Protein AF-A0ABD0RR74-F1 (afdb_monomer_lite)

InterPro domains:
  IPR013106 Immunoglobulin V-set domain [PF07686] (3-58)
  IPR013783 Immunoglobulin-like fold [G3DSA:2.60.40.10] (1-64)
  IPR036179 Immunoglobulin-like domain superfamily [SSF48726] (2-55)
  IPR051287 T cell receptor variable region [PTHR19367] (2-62)

Structure (mmCIF, N/CA/C/O backbone):
data_AF-A0ABD0RR74-F1
#
_entry.id   AF-A0ABD0RR74-F1
#
loop_
_atom_site.group_PDB
_atom_site.id
_atom_site.type_symbol
_atom_site.label_atom_id
_atom_site.label_alt_id
_atom_site.label_comp_id
_atom_site.label_asym_id
_atom_site.label_entity_id
_atom_site.label_seq_id
_atom_site.pdbx_PDB_ins_code
_atom_site.Cartn_x
_atom_site.Cartn_y
_atom_site.Cartn_z
_atom_site.occupancy
_atom_site.B_iso_or_equiv
_atom_site.auth_seq_id
_atom_site.auth_comp_id
_atom_site.auth_asym_id
_atom_site.auth_atom_id
_atom_site.pdbx_PDB_model_num
ATOM 1 N N . SER A 1 1 ? -18.204 -8.358 -0.999 1.00 81.00 1 SER A N 1
ATOM 2 C CA . SER A 1 1 ? -17.436 -7.138 -0.678 1.00 81.00 1 SER A CA 1
ATOM 3 C C . SER A 1 1 ? -16.624 -6.747 -1.900 1.00 81.00 1 SER A C 1
ATOM 5 O O . SER A 1 1 ? -16.047 -7.638 -2.511 1.00 81.00 1 SER A O 1
ATOM 7 N N . THR A 1 2 ? -16.627 -5.477 -2.303 1.00 89.00 2 THR A N 1
ATOM 8 C CA . THR A 1 2 ? -15.887 -4.983 -3.479 1.00 89.00 2 THR A CA 1
ATOM 9 C C . THR A 1 2 ? -14.580 -4.319 -3.037 1.00 89.00 2 THR A C 1
ATOM 11 O O . THR A 1 2 ? -14.633 -3.482 -2.130 1.00 89.00 2 THR A O 1
ATOM 14 N N . PRO A 1 3 ? -13.425 -4.636 -3.654 1.00 92.56 3 PRO A N 1
ATOM 15 C CA . PRO A 1 3 ? -12.169 -3.952 -3.359 1.00 92.56 3 PRO A CA 1
ATOM 16 C C . PRO A 1 3 ? -12.307 -2.434 -3.508 1.00 92.56 3 PRO A C 1
ATOM 18 O O . PRO A 1 3 ? -12.944 -1.951 -4.445 1.00 92.56 3 PRO A O 1
ATOM 21 N N . LYS A 1 4 ? -11.702 -1.683 -2.586 1.00 93.19 4 LYS A N 1
ATOM 22 C CA . LYS A 1 4 ? -11.631 -0.220 -2.650 1.00 93.19 4 LYS A CA 1
ATOM 23 C C . LYS A 1 4 ? -10.205 0.196 -2.973 1.00 93.19 4 LYS A C 1
ATOM 25 O O . LYS A 1 4 ? -9.261 -0.319 -2.380 1.00 93.19 4 LYS A O 1
ATOM 30 N N . PHE A 1 5 ? -10.061 1.123 -3.914 1.00 93.12 5 PHE A N 1
ATOM 31 C CA . PHE A 1 5 ? -8.767 1.710 -4.234 1.00 93.12 5 PHE A CA 1
ATOM 32 C C . PHE A 1 5 ? -8.272 2.562 -3.054 1.00 93.12 5 PHE A C 1
ATOM 34 O O . PHE A 1 5 ? -9.039 3.362 -2.520 1.00 93.12 5 PHE A O 1
ATOM 41 N N . ILE A 1 6 ? -7.008 2.378 -2.657 1.00 93.94 6 ILE A N 1
ATOM 42 C CA . ILE A 1 6 ? -6.391 3.092 -1.525 1.00 93.94 6 ILE A CA 1
ATOM 43 C C . ILE A 1 6 ? -5.327 4.069 -2.025 1.00 93.94 6 ILE A C 1
ATOM 45 O O . ILE A 1 6 ? -5.388 5.256 -1.719 1.00 93.94 6 ILE A O 1
ATOM 49 N N . LEU A 1 7 ? -4.337 3.571 -2.770 1.00 95.88 7 LEU A N 1
ATOM 50 C CA . LEU A 1 7 ? -3.220 4.367 -3.273 1.00 95.88 7 LEU A CA 1
ATOM 51 C C . LEU A 1 7 ? -2.517 3.680 -4.445 1.00 95.88 7 LEU A C 1
ATOM 53 O O . LEU A 1 7 ? -2.712 2.489 -4.692 1.00 95.88 7 LEU A O 1
ATOM 57 N N . TYR A 1 8 ? -1.671 4.438 -5.138 1.00 94.44 8 TYR A N 1
ATOM 58 C CA . TYR A 1 8 ? -0.701 3.909 -6.095 1.00 94.44 8 TYR A CA 1
ATOM 59 C C . TYR A 1 8 ? 0.666 4.564 -5.885 1.00 94.44 8 TYR A C 1
ATOM 61 O O . TYR A 1 8 ? 0.768 5.656 -5.319 1.00 94.44 8 TYR A O 1
ATOM 69 N N . ILE A 1 9 ? 1.704 3.908 -6.400 1.00 94.00 9 ILE A N 1
ATOM 70 C CA . ILE A 1 9 ? 3.047 4.461 -6.563 1.00 94.00 9 ILE A CA 1
ATOM 71 C C . ILE A 1 9 ? 3.596 4.045 -7.931 1.00 94.00 9 ILE A C 1
ATOM 73 O O . ILE A 1 9 ? 3.422 2.904 -8.359 1.00 94.00 9 ILE A O 1
ATOM 77 N N . TYR A 1 10 ? 4.241 4.975 -8.626 1.00 92.06 10 TYR A N 1
ATOM 78 C CA . TYR A 1 10 ? 4.999 4.705 -9.842 1.00 92.06 10 TYR A CA 1
ATOM 79 C C . TYR A 1 10 ? 6.473 4.465 -9.527 1.00 92.06 10 TYR A C 1
ATOM 81 O O . TYR A 1 10 ? 6.997 4.926 -8.516 1.00 92.06 10 TYR A O 1
ATOM 89 N N . GLU A 1 11 ? 7.188 3.840 -10.461 1.00 90.00 11 GLU A N 1
ATOM 90 C CA . GLU A 1 11 ? 8.644 3.689 -10.367 1.00 90.00 11 GLU A CA 1
ATOM 91 C C . GLU A 1 11 ? 9.389 5.034 -10.287 1.00 90.00 11 GLU A C 1
ATOM 93 O O . GLU A 1 11 ? 10.470 5.119 -9.704 1.00 90.00 11 GLU A O 1
ATOM 98 N N . SER A 1 12 ? 8.799 6.121 -10.791 1.00 90.12 12 SER A N 1
ATOM 99 C CA . SER A 1 12 ? 9.332 7.477 -10.613 1.00 90.12 12 SER A CA 1
ATOM 100 C C . SER A 1 12 ? 9.303 7.961 -9.157 1.00 90.12 12 SER A C 1
ATOM 102 O O . SER A 1 12 ? 10.045 8.877 -8.820 1.00 90.12 12 SER A O 1
ATOM 104 N N . GLY A 1 13 ? 8.498 7.340 -8.290 1.00 89.06 13 GLY A N 1
ATOM 105 C CA . GLY A 1 13 ? 8.192 7.810 -6.937 1.00 89.06 13 GLY A CA 1
ATOM 106 C C . GLY A 1 13 ? 6.939 8.688 -6.862 1.00 89.06 13 GLY A C 1
ATOM 107 O O . GLY A 1 13 ? 6.521 9.046 -5.764 1.00 89.06 13 GLY A O 1
ATOM 108 N N . LEU A 1 14 ? 6.310 9.006 -8.004 1.00 91.81 14 LEU A N 1
ATOM 109 C CA . LEU A 1 14 ? 5.017 9.692 -8.029 1.00 91.81 14 LEU A CA 1
ATOM 110 C C . LEU A 1 14 ? 3.949 8.787 -7.401 1.00 91.81 14 LEU A C 1
ATOM 112 O O . LEU A 1 14 ? 3.809 7.626 -7.788 1.00 91.81 14 LEU A O 1
ATOM 116 N N . MET A 1 15 ? 3.187 9.323 -6.456 1.00 92.62 15 MET A N 1
ATOM 117 C CA . MET A 1 15 ? 2.156 8.601 -5.713 1.00 92.62 15 MET A CA 1
ATOM 118 C C . MET A 1 15 ? 0.824 9.346 -5.769 1.00 92.62 15 MET A C 1
ATOM 120 O O . MET A 1 15 ? 0.774 10.509 -6.151 1.00 92.62 15 MET A O 1
ATOM 124 N N . SER A 1 16 ? -0.261 8.670 -5.400 1.00 93.00 16 SER A N 1
ATOM 125 C CA . SER A 1 16 ? -1.586 9.291 -5.327 1.00 93.00 16 SER A CA 1
ATOM 126 C C . SER A 1 16 ? -1.647 10.386 -4.256 1.00 93.00 16 SER A C 1
ATOM 128 O O . SER A 1 16 ? -1.327 10.112 -3.097 1.00 93.00 16 SER A O 1
ATOM 130 N N . ASP A 1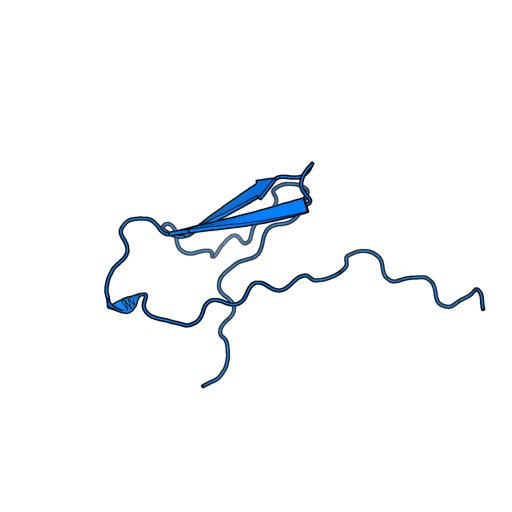 17 ? -2.160 11.565 -4.614 1.00 90.00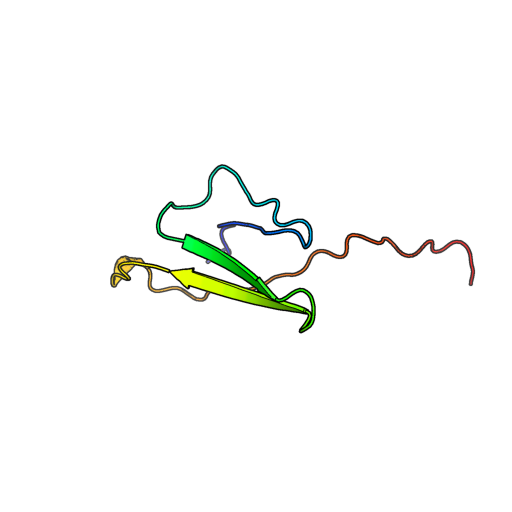 17 ASP A N 1
ATOM 131 C CA . ASP A 1 17 ? -2.270 12.717 -3.703 1.00 90.00 17 ASP A CA 1
ATOM 132 C C . ASP A 1 17 ? -3.193 12.445 -2.504 1.00 90.00 17 ASP A C 1
ATOM 134 O O . ASP A 1 17 ? -2.871 12.773 -1.367 1.00 90.00 17 ASP A O 1
ATOM 138 N N . ASN A 1 18 ? -4.319 11.764 -2.735 1.00 89.00 18 ASN A N 1
ATOM 139 C CA . ASN A 1 18 ? -5.353 11.515 -1.721 1.00 89.00 18 ASN A CA 1
ATOM 140 C C . ASN A 1 18 ? -5.116 10.242 -0.885 1.00 89.00 18 ASN A C 1
ATOM 142 O O . ASN A 1 18 ? -6.073 9.617 -0.422 1.00 89.00 18 ASN A O 1
ATOM 146 N N . LYS A 1 19 ? -3.862 9.805 -0.713 1.00 93.25 19 LYS A N 1
ATOM 147 C CA . LYS A 1 19 ? -3.569 8.619 0.105 1.00 93.25 19 LYS A CA 1
ATOM 148 C C . LYS A 1 19 ? -3.761 8.922 1.599 1.00 93.25 19 LYS A C 1
ATOM 150 O O . LYS A 1 19 ? -3.433 10.025 2.041 1.00 93.25 19 LYS A O 1
ATOM 155 N N . PRO A 1 20 ? -4.191 7.948 2.420 1.00 93.25 20 PRO A N 1
ATOM 156 C CA . PRO A 1 20 ? -4.204 8.124 3.868 1.00 93.25 20 PRO A CA 1
ATOM 157 C C . PRO A 1 20 ? -2.803 8.479 4.393 1.00 93.25 20 PRO A C 1
ATOM 159 O O . PRO A 1 20 ? -1.817 7.850 4.011 1.00 93.25 20 PRO A O 1
ATOM 162 N N . GLN A 1 21 ? -2.697 9.456 5.299 1.00 93.25 21 GLN A N 1
ATOM 163 C CA . GLN A 1 21 ? -1.400 9.924 5.817 1.00 93.25 21 GLN A CA 1
ATOM 164 C C . GLN A 1 21 ? -0.592 8.805 6.494 1.00 93.25 21 GLN A C 1
ATOM 166 O O . GLN A 1 21 ? 0.631 8.768 6.387 1.00 93.25 21 GLN A O 1
ATOM 171 N N . ARG A 1 22 ? -1.290 7.865 7.143 1.00 95.69 22 ARG A N 1
ATOM 172 C CA . ARG A 1 22 ? -0.714 6.693 7.818 1.00 95.69 22 ARG A CA 1
ATOM 173 C C . ARG A 1 22 ? -0.194 5.616 6.857 1.00 95.69 22 ARG A C 1
ATOM 175 O O . ARG A 1 22 ? 0.503 4.709 7.292 1.00 95.69 22 ARG A O 1
ATOM 182 N N . PHE A 1 23 ? -0.539 5.693 5.571 1.00 95.50 23 PHE A N 1
ATOM 183 C CA . PHE A 1 23 ? -0.173 4.709 4.557 1.00 95.50 23 PHE A CA 1
ATOM 184 C C . PHE A 1 23 ? 0.978 5.251 3.710 1.00 95.50 23 PHE A C 1
ATOM 186 O O . PHE A 1 23 ? 0.854 6.273 3.025 1.00 95.50 23 PHE A O 1
ATOM 193 N N . THR A 1 24 ? 2.104 4.551 3.732 1.00 95.19 24 THR A N 1
ATOM 194 C CA . THR A 1 24 ? 3.334 4.951 3.051 1.00 95.19 24 THR A CA 1
ATOM 195 C C . THR A 1 24 ? 3.775 3.844 2.096 1.00 95.19 24 THR A C 1
ATOM 197 O O . THR A 1 24 ? 4.306 2.829 2.545 1.00 95.19 24 THR A O 1
ATOM 200 N N . PRO A 1 25 ? 3.567 4.009 0.776 1.00 95.00 25 PRO A N 1
ATOM 201 C CA . PRO A 1 25 ? 4.138 3.100 -0.205 1.00 95.00 25 PRO A CA 1
ATOM 202 C C . PRO A 1 25 ? 5.642 3.359 -0.347 1.00 95.00 25 PRO A C 1
ATOM 204 O O . PRO A 1 25 ? 6.086 4.508 -0.418 1.00 95.00 25 PRO A O 1
ATOM 207 N N . ARG A 1 26 ? 6.431 2.290 -0.426 1.00 94.06 26 ARG A N 1
ATOM 208 C CA . ARG A 1 26 ? 7.874 2.318 -0.676 1.00 94.06 26 ARG A CA 1
ATOM 209 C C . ARG A 1 26 ? 8.179 1.446 -1.882 1.00 94.06 26 ARG A C 1
ATOM 211 O O . ARG A 1 26 ? 7.561 0.404 -2.070 1.00 94.06 26 ARG A O 1
ATOM 218 N N . ILE A 1 27 ? 9.125 1.880 -2.707 1.00 93.88 27 ILE A N 1
ATOM 219 C CA . ILE A 1 27 ? 9.519 1.148 -3.909 1.00 93.88 27 ILE A CA 1
ATOM 220 C C . ILE A 1 27 ? 11.001 0.807 -3.865 1.00 93.88 27 ILE A C 1
ATOM 222 O O . ILE A 1 27 ? 11.852 1.683 -3.709 1.00 93.88 27 ILE A O 1
ATOM 226 N N . ASN A 1 28 ? 11.308 -0.473 -4.053 1.00 93.75 28 ASN A N 1
ATOM 227 C CA . ASN A 1 28 ? 12.654 -0.933 -4.340 1.00 93.75 28 ASN A CA 1
ATOM 228 C C . ASN A 1 28 ? 12.769 -1.160 -5.850 1.00 93.75 28 ASN A C 1
ATOM 230 O O . ASN A 1 28 ? 12.343 -2.190 -6.375 1.00 93.75 28 ASN A O 1
ATOM 234 N N . LYS A 1 29 ? 13.338 -0.176 -6.556 1.00 91.38 29 LYS A N 1
ATOM 235 C CA . LYS A 1 29 ? 13.432 -0.190 -8.026 1.00 91.38 29 LYS A CA 1
ATOM 236 C C . LYS A 1 29 ? 14.303 -1.333 -8.545 1.00 91.38 29 LYS A C 1
ATOM 238 O O . LYS A 1 29 ? 13.965 -1.937 -9.558 1.00 91.38 29 LYS A O 1
ATOM 243 N N . SER A 1 30 ? 15.388 -1.647 -7.838 1.00 93.50 30 SER A N 1
ATOM 244 C CA . SER A 1 30 ? 16.325 -2.703 -8.228 1.00 93.50 30 SER A CA 1
ATOM 245 C C . SER A 1 30 ? 15.707 -4.090 -8.074 1.00 93.50 30 SER A C 1
ATOM 247 O O . SER A 1 30 ? 15.830 -4.917 -8.969 1.00 93.50 30 SER A O 1
ATOM 249 N N . ALA A 1 31 ? 14.998 -4.329 -6.967 1.00 94.75 31 ALA A N 1
ATOM 250 C CA . ALA A 1 31 ? 14.333 -5.604 -6.703 1.00 94.75 31 ALA A CA 1
ATOM 251 C C . ALA A 1 31 ? 12.948 -5.725 -7.364 1.00 94.75 31 ALA A C 1
ATOM 253 O O . ALA A 1 31 ? 12.348 -6.794 -7.318 1.00 94.75 31 ALA A O 1
ATOM 254 N N . LYS A 1 32 ? 12.429 -4.638 -7.955 1.00 90.31 32 LYS A N 1
ATOM 255 C CA . LYS A 1 32 ? 11.062 -4.542 -8.498 1.00 90.31 32 LYS A CA 1
ATOM 256 C C . LYS A 1 32 ? 9.993 -4.927 -7.468 1.00 90.31 32 LYS A C 1
ATOM 258 O O . LYS A 1 32 ? 9.011 -5.591 -7.789 1.00 90.31 32 LYS A O 1
ATOM 263 N N . LEU A 1 33 ? 10.184 -4.466 -6.232 1.00 93.31 33 LEU A N 1
ATOM 264 C CA . LEU A 1 33 ? 9.268 -4.687 -5.114 1.00 93.31 33 LEU A CA 1
ATOM 265 C C . LEU A 1 33 ? 8.588 -3.388 -4.690 1.00 93.31 33 LEU A C 1
ATOM 267 O O . LEU A 1 33 ? 9.167 -2.300 -4.785 1.00 93.31 33 LEU A O 1
ATOM 271 N N . VAL A 1 34 ? 7.361 -3.531 -4.197 1.00 93.62 34 VAL A N 1
ATOM 272 C CA . VAL A 1 34 ? 6.591 -2.458 -3.572 1.00 93.62 34 VAL A CA 1
ATOM 273 C C . VAL A 1 34 ? 6.175 -2.924 -2.188 1.00 93.62 34 VAL A C 1
ATOM 275 O O . VAL A 1 34 ? 5.483 -3.933 -2.061 1.00 93.62 34 VAL A O 1
ATOM 278 N N . ASP A 1 35 ? 6.556 -2.146 -1.183 1.00 94.88 35 ASP A N 1
ATOM 279 C CA . ASP A 1 35 ? 6.169 -2.355 0.204 1.00 94.88 35 ASP A CA 1
ATOM 280 C C . ASP A 1 35 ? 5.126 -1.310 0.597 1.00 94.88 35 ASP A C 1
ATOM 282 O O . ASP A 1 35 ? 5.216 -0.140 0.214 1.00 94.88 35 ASP A O 1
ATOM 286 N N . LEU A 1 36 ? 4.132 -1.720 1.381 1.00 94.62 36 LEU A N 1
ATOM 287 C CA . LEU A 1 36 ? 3.167 -0.809 1.983 1.00 94.62 36 LEU A CA 1
ATOM 288 C C . LEU A 1 36 ? 3.374 -0.789 3.493 1.00 94.62 36 LEU A C 1
ATOM 290 O O . LEU A 1 36 ? 3.072 -1.759 4.182 1.00 94.62 36 LEU A O 1
ATOM 294 N N . GLU A 1 37 ? 3.855 0.338 4.006 1.00 95.62 37 GLU A N 1
ATOM 295 C CA . GLU A 1 37 ? 3.947 0.584 5.439 1.00 95.62 37 GLU A CA 1
ATOM 296 C C . GLU A 1 37 ? 2.666 1.270 5.924 1.00 95.62 37 GLU A C 1
ATOM 298 O O . GLU A 1 37 ? 2.248 2.289 5.370 1.00 95.62 37 GLU A O 1
ATOM 303 N N . ILE A 1 38 ? 2.048 0.722 6.969 1.00 96.19 38 ILE A N 1
ATOM 304 C CA . ILE A 1 38 ? 0.883 1.312 7.632 1.00 96.19 38 ILE A CA 1
ATOM 305 C C . ILE A 1 38 ? 1.299 1.659 9.061 1.00 96.19 38 ILE A C 1
ATOM 307 O O . ILE A 1 38 ? 1.566 0.769 9.865 1.00 96.19 38 ILE A O 1
ATOM 311 N N . SER A 1 39 ? 1.364 2.948 9.388 1.00 97.00 39 SER A N 1
ATOM 312 C CA . SER A 1 39 ? 1.707 3.406 10.735 1.00 97.00 39 SER A CA 1
ATOM 313 C C . SER A 1 39 ? 0.486 3.424 11.661 1.00 97.00 39 SER A C 1
ATOM 315 O O . SER A 1 39 ? -0.663 3.558 11.222 1.00 97.00 39 SER A O 1
ATOM 317 N N . SER A 1 40 ? 0.730 3.282 12.967 1.00 95.69 40 SER A N 1
ATOM 318 C CA . SER A 1 40 ? -0.293 3.340 14.027 1.00 95.69 40 SER A CA 1
ATOM 319 C C . SER A 1 40 ? -1.494 2.402 13.809 1.00 95.69 40 SER A C 1
ATOM 321 O O . SER A 1 40 ? -2.630 2.826 14.003 1.00 95.69 40 SER A O 1
ATOM 323 N N . VAL A 1 41 ? -1.2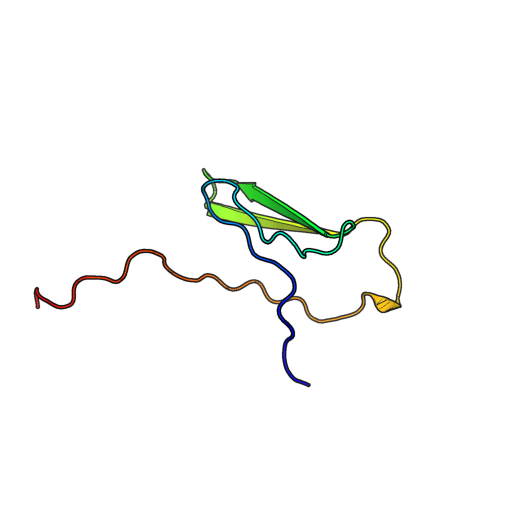51 1.168 13.342 1.00 95.94 41 VAL A N 1
ATOM 324 C CA . VAL A 1 41 ? -2.286 0.174 12.980 1.00 95.94 41 VAL A CA 1
ATOM 325 C C . VAL A 1 41 ? -3.331 -0.001 14.087 1.00 95.94 41 VAL A C 1
ATOM 327 O O . VAL A 1 41 ? -2.994 -0.141 15.262 1.00 95.94 41 VAL A O 1
ATOM 330 N N . ALA A 1 42 ? -4.602 -0.040 13.694 1.00 95.62 42 ALA A N 1
ATOM 331 C CA . ALA A 1 42 ? -5.748 -0.275 14.560 1.00 95.62 42 ALA A CA 1
ATOM 332 C C . ALA A 1 42 ? -6.595 -1.451 14.052 1.00 95.62 42 ALA A C 1
ATOM 334 O O . ALA A 1 42 ? -6.539 -1.821 12.881 1.00 95.62 42 ALA A O 1
ATOM 335 N N . VAL A 1 43 ? -7.449 -2.008 14.918 1.00 96.62 43 VAL A N 1
ATOM 336 C CA . VAL A 1 43 ? -8.366 -3.113 14.560 1.00 96.62 43 VAL A CA 1
ATOM 337 C C . VAL A 1 43 ? -9.262 -2.749 13.370 1.00 96.62 43 VAL A C 1
ATOM 339 O O . VAL A 1 43 ? -9.570 -3.605 12.545 1.00 96.62 43 VAL A O 1
ATOM 342 N N . THR A 1 44 ? -9.626 -1.473 13.232 1.00 94.12 44 THR A N 1
ATOM 343 C CA . THR A 1 44 ? -10.417 -0.949 12.107 1.00 94.12 44 THR A CA 1
ATOM 344 C C . THR A 1 44 ? -9.715 -1.044 10.753 1.00 94.12 44 THR A C 1
ATOM 346 O O . THR A 1 44 ? -10.385 -0.974 9.728 1.00 94.12 44 THR A O 1
ATOM 349 N N . ASP A 1 45 ? -8.392 -1.219 10.734 1.00 93.62 45 ASP A N 1
ATOM 350 C CA . ASP A 1 45 ? -7.609 -1.396 9.510 1.00 93.62 45 ASP A CA 1
ATOM 351 C C . ASP A 1 45 ? -7.629 -2.860 9.021 1.00 93.62 45 ASP A C 1
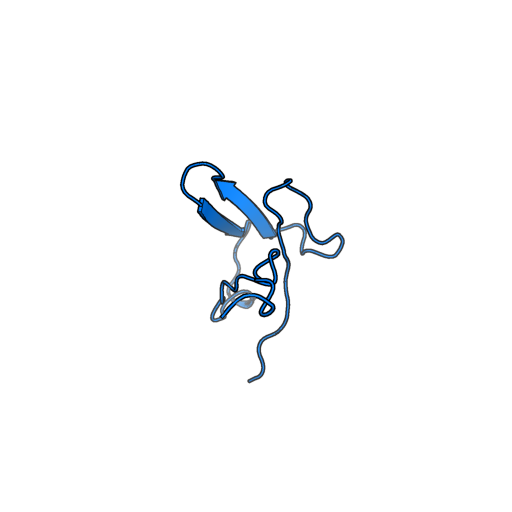ATOM 353 O O . ASP A 1 45 ? -7.037 -3.172 7.986 1.00 93.62 45 ASP A O 1
ATOM 357 N N . SER A 1 46 ? -8.295 -3.770 9.743 1.00 94.56 46 SER A N 1
ATOM 358 C CA . SER A 1 46 ? -8.378 -5.190 9.386 1.00 94.56 46 SER A CA 1
ATOM 359 C C . SER A 1 46 ? -9.116 -5.385 8.062 1.00 94.56 46 SER A C 1
ATOM 361 O O . SER A 1 46 ? -10.333 -5.224 7.969 1.00 94.56 46 SER A O 1
ATOM 363 N N . ALA A 1 47 ? -8.367 -5.765 7.033 1.00 93.94 47 ALA A N 1
ATOM 364 C CA . ALA A 1 47 ? -8.870 -6.073 5.704 1.00 93.94 47 ALA A CA 1
ATOM 365 C C . ALA A 1 47 ? -7.866 -6.958 4.954 1.00 93.94 47 ALA A C 1
ATOM 367 O O . ALA A 1 47 ? -6.719 -7.122 5.370 1.00 93.94 47 ALA A O 1
ATOM 368 N N . VAL A 1 48 ? -8.289 -7.497 3.811 1.00 95.12 48 VAL A N 1
ATOM 369 C CA . VAL A 1 48 ? -7.365 -8.100 2.846 1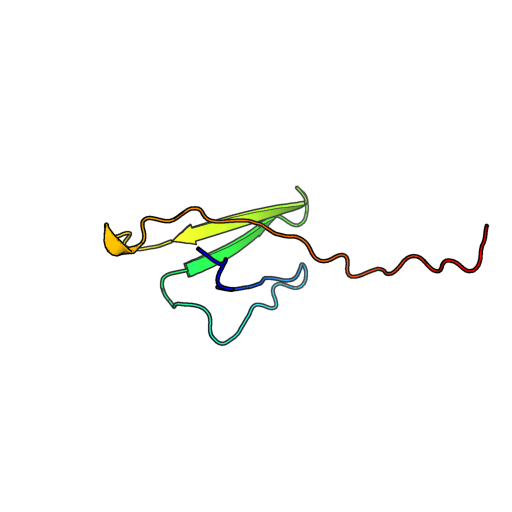.00 95.12 48 VAL A CA 1
ATOM 37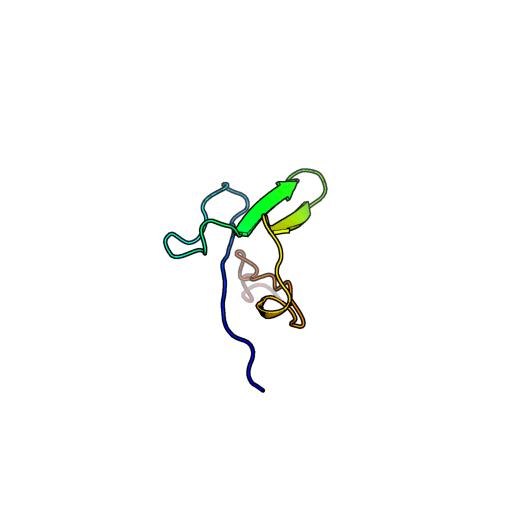0 C C . VAL A 1 48 ? -6.851 -6.999 1.923 1.00 95.12 48 VAL A C 1
ATOM 372 O O . VAL A 1 48 ? -7.631 -6.382 1.194 1.00 95.12 48 VAL A O 1
ATOM 375 N N . TYR A 1 49 ? -5.542 -6.758 1.955 1.00 94.69 49 TYR A N 1
ATOM 376 C CA . TYR A 1 49 ? -4.872 -5.765 1.122 1.00 94.69 49 TYR A CA 1
ATOM 377 C C . TYR A 1 49 ? -4.320 -6.426 -0.138 1.00 94.69 49 TYR A C 1
ATOM 379 O O . TYR A 1 49 ? -3.526 -7.361 -0.062 1.00 94.69 49 TYR A O 1
ATOM 387 N N . TYR A 1 50 ? -4.733 -5.926 -1.301 1.00 94.69 50 TYR A N 1
ATOM 388 C CA . TYR A 1 50 ? -4.291 -6.440 -2.593 1.00 94.69 50 TYR A CA 1
ATOM 389 C C . TYR A 1 50 ? -3.285 -5.485 -3.228 1.00 94.69 50 TYR A C 1
ATOM 391 O O . TYR A 1 50 ? -3.582 -4.307 -3.429 1.00 94.69 50 TYR A O 1
ATOM 399 N N . CYS A 1 51 ? -2.114 -6.011 -3.587 1.00 92.69 51 CYS A N 1
ATOM 400 C CA . CYS A 1 51 ? -1.198 -5.335 -4.496 1.00 92.69 51 CYS A CA 1
ATOM 401 C C . CYS A 1 51 ? -1.606 -5.660 -5.937 1.00 92.69 51 CYS A C 1
ATOM 403 O O . CYS A 1 51 ? -1.833 -6.821 -6.276 1.00 92.69 51 CYS A O 1
ATOM 405 N N . ALA A 1 52 ? -1.704 -4.637 -6.781 1.00 92.12 52 ALA A N 1
ATOM 406 C CA . ALA A 1 52 ? -2.000 -4.785 -8.197 1.00 92.12 52 ALA A CA 1
ATOM 407 C C . ALA A 1 52 ? -1.022 -3.939 -9.011 1.00 92.12 52 ALA A C 1
ATOM 409 O O . ALA A 1 52 ? -0.699 -2.812 -8.637 1.00 92.12 52 ALA A O 1
ATOM 410 N N . LEU A 1 53 ? -0.574 -4.478 -10.143 1.00 90.88 53 LEU A N 1
ATOM 411 C CA . LEU A 1 53 ? 0.348 -3.809 -11.051 1.00 90.88 53 LEU A CA 1
ATOM 412 C C . LEU A 1 53 ? -0.375 -3.465 -12.354 1.00 90.88 53 LEU A C 1
ATOM 414 O O . LEU A 1 53 ? -0.986 -4.332 -12.976 1.00 90.88 53 LEU A O 1
ATOM 418 N N . ARG A 1 54 ? -0.269 -2.205 -12.791 1.00 86.69 54 ARG A N 1
ATOM 419 C CA . ARG A 1 54 ? -0.685 -1.786 -14.134 1.00 86.69 54 ARG A CA 1
ATOM 420 C C . ARG A 1 54 ? 0.556 -1.644 -15.022 1.00 86.69 54 ARG A C 1
ATOM 422 O O . ARG A 1 54 ? 1.347 -0.735 -14.766 1.00 86.69 54 ARG A O 1
ATOM 429 N N . PRO A 1 55 ? 0.730 -2.481 -16.060 1.00 79.44 55 PRO A N 1
ATOM 430 C CA . PRO A 1 55 ? 1.806 -2.303 -17.028 1.00 79.44 55 PRO A CA 1
ATOM 431 C C . PRO A 1 55 ? 1.699 -0.928 -17.696 1.00 79.44 55 PRO A C 1
ATOM 433 O O . PRO A 1 55 ? 0.619 -0.528 -18.130 1.00 79.44 55 PRO A O 1
ATOM 436 N N . THR A 1 56 ? 2.806 -0.191 -17.769 1.00 70.56 56 THR A N 1
ATOM 437 C CA . THR A 1 56 ? 2.867 1.118 -18.445 1.00 70.56 56 THR A CA 1
ATOM 438 C C . THR A 1 56 ? 3.278 1.008 -19.911 1.00 70.56 56 THR A C 1
ATOM 440 O O . THR A 1 56 ? 3.047 1.937 -20.679 1.00 70.56 56 THR A O 1
ATOM 443 N N . VAL A 1 57 ? 3.819 -0.140 -20.327 1.00 68.56 57 VAL A N 1
ATOM 444 C CA . VAL A 1 57 ? 4.067 -0.460 -21.734 1.00 68.56 57 VAL A CA 1
ATOM 445 C C . VAL A 1 57 ? 2.897 -1.290 -22.251 1.00 68.56 57 VAL A C 1
ATOM 447 O O . VAL A 1 57 ? 2.681 -2.418 -21.812 1.00 68.56 57 VAL A O 1
ATOM 450 N N . THR A 1 58 ? 2.142 -0.737 -23.197 1.00 70.00 58 THR A N 1
ATOM 451 C CA . THR A 1 58 ? 1.254 -1.543 -24.041 1.00 70.00 58 THR A CA 1
ATOM 452 C C . THR A 1 58 ? 2.117 -2.091 -25.165 1.00 70.00 58 THR A C 1
ATOM 454 O O . THR A 1 58 ? 2.606 -1.316 -25.983 1.00 70.00 58 THR A O 1
ATOM 457 N N . GLY A 1 59 ? 2.366 -3.403 -25.180 1.00 68.44 59 GLY A N 1
ATOM 458 C CA . GLY A 1 59 ? 3.077 -4.031 -26.293 1.00 68.44 59 GLY A CA 1
ATOM 459 C C . GLY A 1 59 ? 2.382 -3.667 -27.604 1.00 68.44 59 GLY A C 1
ATOM 460 O O . GLY A 1 59 ? 1.169 -3.851 -27.731 1.00 68.44 59 GLY A O 1
ATOM 461 N N . ASN A 1 60 ? 3.126 -3.099 -28.554 1.00 69.75 60 ASN A N 1
ATOM 462 C CA . ASN A 1 60 ? 2.589 -2.814 -29.874 1.00 69.75 60 ASN A CA 1
ATOM 463 C C . ASN A 1 60 ? 2.247 -4.160 -30.527 1.00 69.75 60 ASN A C 1
ATOM 465 O O . ASN A 1 60 ? 3.145 -4.931 -30.849 1.00 69.75 60 ASN A O 1
ATOM 469 N N . LYS A 1 61 ? 0.956 -4.468 -30.690 1.00 64.25 61 LYS A N 1
ATOM 470 C CA . LYS A 1 61 ? 0.513 -5.716 -31.336 1.00 64.25 61 LYS A CA 1
ATOM 471 C C . LYS A 1 61 ? 0.839 -5.755 -32.839 1.00 64.25 61 LYS A C 1
ATOM 473 O O . LYS A 1 61 ? 0.514 -6.738 -33.486 1.00 64.25 61 LYS A O 1
ATOM 478 N N . ALA A 1 62 ? 1.447 -4.702 -33.394 1.00 64.81 62 ALA A N 1
ATOM 479 C CA . ALA A 1 62 ? 1.715 -4.549 -34.823 1.00 64.81 62 ALA A CA 1
ATOM 480 C C . ALA A 1 62 ? 2.884 -5.388 -35.376 1.00 64.81 62 ALA A C 1
ATOM 482 O O . ALA A 1 62 ? 3.288 -5.167 -36.515 1.00 64.81 62 ALA A O 1
ATOM 483 N N . THR A 1 63 ? 3.415 -6.355 -34.625 1.00 53.06 63 THR A N 1
ATOM 484 C CA . THR A 1 63 ? 4.404 -7.292 -35.172 1.00 53.06 63 THR A CA 1
ATOM 485 C C . THR A 1 63 ? 4.206 -8.695 -34.597 1.00 53.06 63 THR A C 1
ATOM 487 O O . THR A 1 63 ? 4.900 -9.109 -33.671 1.00 53.06 63 THR A O 1
ATOM 490 N N . LEU A 1 64 ? 3.220 -9.405 -35.147 1.00 48.97 64 LEU A N 1
ATOM 491 C CA . LEU A 1 64 ? 3.161 -10.866 -35.241 1.00 48.97 64 LEU A CA 1
ATOM 492 C C . LEU A 1 64 ? 2.746 -11.215 -36.669 1.00 48.97 64 LEU A C 1
ATOM 494 O O . LEU A 1 64 ? 1.753 -10.609 -37.133 1.00 48.97 64 LEU A O 1
#

Organism: Cirrhinus mrigala (NCBI:txid683832)

Secondary structure (DSSP, 8-state):
--------B-TTS-B-TT--TTEEEEEETTTTEEEEEESS--GGG-S--------S----TT--

Sequence (64 aa):
STPKFILYIYESGLMSDNKPQRFTPRINKSAKLVDLEISSVAVTDSAVYYCALRPTVTGNKATL

Radius of gyration: 15.02 Å; chains: 1; bounding box: 34×24×50 Å

Foldseek 3Di:
DDDDDAKDADPVRDIDPPHDPQWDWDADNVVRDIDIGGPPDDPVVDDDDDDDDDDPDDPDPPPD

pLDDT: mean 88.87, std 10.77, range [48.97, 97.0]